Protein 6L5H (pdb70)

Sequence (162 aa):
ESTVNALTSELRDLRAQREEAAAAHAQEVRRRLQEQARDLGKQRDSCLREAEELRTQLRLLEEDARDGLRRELLEAQRKLRESESTVNALTSELRDLRAQREEAAAAHAQEVRRLQEQARDLGKQRDSCLREAEELRTQQLRLLEEDARDGLRRELLEAQRKLRES

InterPro domains:
  IPR055167 Rootletin-like, coiled-coil [PF15035] (156-332)

GO terms:
  GO:0005814 centriole (C, IDA)
  GO:0005813 centrosome (C, IDA)
  GO:0005515 protein binding (F, IPI)
  GO:0036064 ciliary basal body (C, IDA)
  GO:0007098 centrosome cycle (P, IDA)
  GO:0070062 extracellular exosome (C, HDA)
  GO:0045724 positive regulation of cilium assembly (P, IMP)
  GO:0010457 centriole-centriole cohesion (P, IMP)
  GO:1903566 positive regulation of protein localization to cilium (P, IMP)
  GO:0008104 intracellular protein localization (P, IMP)

Organism: Homo sapiens (NCBI:txid9606)

Structure (mmCIF, N/CA/C/O backbone):
data_6L5H
#
_entry.id   6L5H
#
_cell.length_a   139.088
_cell.length_b   32.162
_cell.length_c   36.997
_cell.angle_alpha   90.000
_cell.angle_beta   96.170
_cell.angle_gamma   90.000
#
_symmetry.space_group_name_H-M   'C 1 2 1'
#
loop_
_entity.id
_entity.type
_entity.pdbx_description
1 polymer Rootletin
2 water water
#
loop_
_atom_site.group_PDB
_atom_site.id
_atom_site.type_symbol
_atom_site.label_atom_id
_atom_site.label_alt_id
_atom_site.label_comp_id
_atom_site.label_asym_id
_atom_site.label_entity_id
_atom_site.label_seq_id
_atom_site.pdbx_PDB_ins_code
_atom_site.Cartn_x
_atom_site.Cartn_y
_atom_site.Cartn_z
_atom_site.occupancy
_atom_site.B_iso_or_equiv
_atom_site.auth_seq_id
_atom_site.auth_comp_id
_atom_site.auth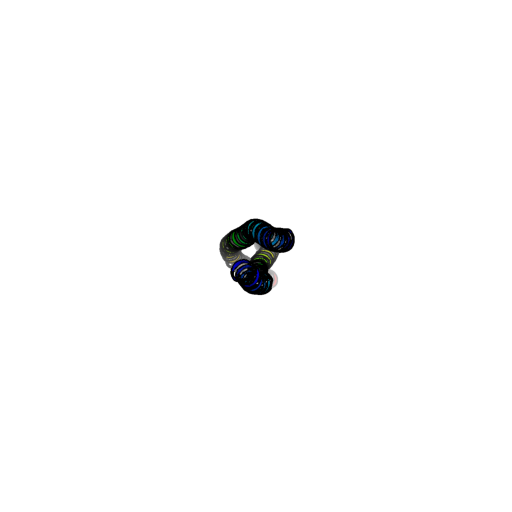_asym_id
_atom_site.auth_atom_id
_atom_site.pdbx_PDB_model_num
ATOM 9 N N . GLU A 1 4 ? -56.227 8.471 18.278 1.00 49.63 1107 GLU A N 1
ATOM 10 C CA . GLU A 1 4 ? -55.503 8.043 17.089 1.00 42.48 1107 GLU A CA 1
ATOM 11 C C . GLU A 1 4 ? -54.571 9.135 16.582 1.00 45.00 1107 GLU A C 1
ATOM 12 O O . GLU A 1 4 ? -53.538 8.830 15.975 1.00 33.48 1107 GLU A O 1
ATOM 18 N N . SER A 1 5 ? -54.907 10.403 16.839 1.00 41.27 1108 SER A N 1
ATOM 19 C CA . SER A 1 5 ? -54.050 11.504 16.410 1.00 38.27 1108 SER A CA 1
ATOM 20 C C . SER A 1 5 ? -52.708 11.475 17.130 1.00 35.53 1108 SER A C 1
ATOM 21 O O . SER A 1 5 ? -51.670 11.769 16.527 1.00 32.36 1108 SER A O 1
ATOM 24 N N . THR A 1 6 ? -52.702 11.123 18.418 1.00 36.31 1109 THR A N 1
ATOM 25 C CA . THR A 1 6 ? -51.433 11.096 19.138 1.00 35.42 1109 THR A CA 1
ATOM 26 C C . THR A 1 6 ? -50.603 9.870 18.770 1.00 30.76 1109 THR A C 1
ATOM 27 O O . THR A 1 6 ? -49.379 9.971 18.644 1.00 31.24 1109 THR A O 1
ATOM 31 N N . VAL A 1 7 ? -51.242 8.713 18.572 1.00 27.34 1110 VAL A N 1
ATOM 32 C CA . VAL A 1 7 ? -50.496 7.520 18.179 1.00 25.48 1110 VAL A CA 1
ATOM 33 C C . VAL A 1 7 ? -49.906 7.695 16.783 1.00 23.59 1110 VAL A C 1
ATOM 34 O O . VAL A 1 7 ? -48.725 7.384 16.543 1.00 22.45 1110 VAL A O 1
ATOM 38 N N . ASN A 1 8 ? -50.702 8.210 15.845 1.00 23.20 1111 ASN A N 1
ATOM 39 C CA . ASN A 1 8 ? -50.210 8.370 14.480 1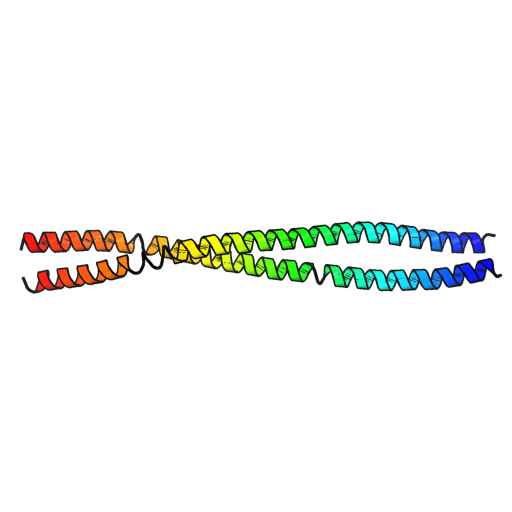.00 24.13 1111 ASN A CA 1
ATOM 40 C C . ASN A 1 8 ? -49.163 9.475 14.381 1.00 22.81 1111 ASN A C 1
ATOM 41 O O . ASN A 1 8 ? -48.227 9.365 13.577 1.00 23.93 1111 ASN A O 1
ATOM 46 N N . ALA A 1 9 ? -49.281 10.530 15.194 1.00 23.15 1112 ALA A N 1
ATOM 47 C CA . ALA A 1 9 ? -48.218 11.536 15.231 1.00 23.40 1112 ALA A CA 1
ATOM 48 C C . ALA A 1 9 ? -46.899 10.932 15.699 1.00 22.60 1112 ALA A C 1
ATOM 49 O O . ALA A 1 9 ? -45.832 11.244 15.150 1.00 24.10 1112 ALA A O 1
ATOM 51 N N . LEU A 1 10 ? -46.950 10.076 16.723 1.00 21.70 1113 LEU A N 1
ATOM 52 C CA . LEU A 1 10 ? -45.721 9.465 17.220 1.00 19.64 1113 LEU A CA 1
ATOM 53 C C . LEU A 1 10 ? -45.148 8.481 16.207 1.00 20.32 1113 LEU A C 1
ATOM 54 O O . LEU A 1 10 ? -43.927 8.405 16.035 1.00 20.88 1113 LEU A O 1
ATOM 59 N N . THR A 1 11 ? -46.009 7.715 15.531 1.00 19.86 1114 THR A N 1
ATOM 60 C CA . THR A 1 11 ? -45.523 6.814 14.489 1.00 19.62 1114 THR A CA 1
ATOM 61 C C . THR A 1 11 ? -44.838 7.586 13.360 1.00 20.30 1114 THR A C 1
ATOM 62 O O . THR A 1 11 ? -43.778 7.174 12.863 1.00 19.75 1114 THR A O 1
ATOM 66 N N . SER A 1 12 ? -45.410 8.728 12.962 1.00 21.41 1115 SER A N 1
ATOM 67 C CA . SER A 1 12 ? -44.789 9.546 11.920 1.00 21.85 1115 SER A CA 1
ATOM 68 C C . SER A 1 12 ? -43.437 10.096 12.378 1.00 23.43 1115 SER A C 1
ATOM 69 O O . SER A 1 12 ? -42.437 10.063 11.636 1.00 22.13 1115 SER A O 1
ATOM 72 N N . GLU A 1 13 ? -43.396 10.627 13.602 1.00 22.30 1116 GLU A N 1
ATOM 73 C CA . GLU A 1 13 ? -42.147 11.163 14.131 1.00 21.75 1116 GLU A CA 1
ATOM 74 C C . GLU A 1 13 ? -41.078 10.079 14.232 1.00 21.56 1116 GLU A C 1
ATOM 75 O O . GLU A 1 13 ? -39.884 10.333 13.998 1.00 19.89 1116 GLU A O 1
ATOM 81 N N . LEU A 1 14 ? -41.495 8.861 14.579 1.00 20.84 1117 LEU A N 1
ATOM 82 C CA . LEU A 1 14 ? -40.569 7.742 14.696 1.00 18.92 1117 LEU A CA 1
ATOM 83 C C . LEU A 1 14 ? -39.965 7.385 13.351 1.00 16.83 1117 LEU A C 1
ATOM 84 O O . LEU A 1 14 ? -38.757 7.142 13.254 1.00 17.12 1117 LEU A O 1
ATOM 89 N N . ARG A 1 15 ? -40.787 7.324 12.301 1.00 17.61 1118 ARG A N 1
ATOM 90 C CA . ARG A 1 15 ? -40.218 7.026 10.988 1.00 18.86 1118 ARG A CA 1
ATOM 91 C C . ARG A 1 15 ? -39.209 8.089 10.584 1.00 15.54 1118 ARG A C 1
ATOM 92 O O . ARG A 1 15 ? -38.136 7.768 10.041 1.00 18.01 1118 ARG A O 1
ATOM 100 N N . ASP A 1 16 ? -39.519 9.361 10.872 1.00 17.15 1119 ASP A N 1
ATOM 101 C CA . ASP A 1 16 ? -38.586 10.436 10.531 1.00 17.02 1119 ASP A CA 1
ATOM 102 C C . ASP A 1 16 ? -37.278 10.315 11.316 1.00 16.68 1119 ASP A C 1
ATOM 103 O O . ASP A 1 16 ? -36.174 10.461 10.750 1.00 16.40 1119 ASP A O 1
ATOM 108 N N . LEU A 1 17 ? -37.373 10.028 12.616 1.00 15.56 1120 LEU A N 1
ATOM 109 C CA . LEU A 1 17 ? -36.167 9.952 13.440 1.00 16.06 1120 LEU A CA 1
ATOM 110 C C . LEU A 1 17 ? -35.301 8.754 13.069 1.00 13.94 1120 LEU A C 1
ATOM 111 O O . LEU A 1 17 ? -34.063 8.848 13.099 1.00 15.33 1120 LEU A O 1
ATOM 116 N N . ARG A 1 18 ? -35.909 7.627 12.696 1.00 14.15 1121 ARG A N 1
ATOM 117 C CA . ARG A 1 18 ? -35.094 6.493 12.255 1.00 14.74 1121 ARG A CA 1
ATOM 118 C C . ARG A 1 18 ? -34.379 6.809 10.946 1.00 16.46 1121 ARG A C 1
ATOM 119 O O . ARG A 1 18 ? -33.200 6.442 10.759 1.00 16.46 1121 ARG A O 1
ATOM 127 N N . ALA A 1 19 ? -35.076 7.486 10.026 1.00 15.68 1122 ALA A N 1
ATOM 128 C CA . ALA A 1 19 ? -34.438 7.887 8.778 1.00 14.88 1122 ALA A CA 1
ATOM 129 C C . ALA A 1 19 ? -33.259 8.819 9.045 1.00 15.01 1122 ALA A C 1
ATOM 130 O O . ALA A 1 19 ? -32.188 8.685 8.433 1.00 15.61 1122 ALA A O 1
ATOM 132 N N . GLN A 1 20 ? -33.451 9.768 9.963 1.00 14.87 1123 GLN A N 1
ATOM 133 C CA . GLN A 1 20 ? -32.397 10.712 10.320 1.00 14.45 1123 GLN A CA 1
ATOM 134 C C . GLN A 1 20 ? -31.209 10.000 10.955 1.00 14.46 1123 GLN A C 1
ATOM 135 O O . GLN A 1 20 ? -30.056 10.373 10.713 1.00 14.37 1123 GLN A O 1
ATOM 141 N N . ARG A 1 21 ? -31.469 8.980 11.776 1.00 13.43 1124 ARG A N 1
ATOM 142 C CA . ARG A 1 21 ? -30.377 8.214 12.376 1.00 14.42 1124 ARG A CA 1
ATOM 143 C C . ARG A 1 21 ? -29.505 7.561 11.310 1.00 13.64 1124 ARG A C 1
ATOM 144 O O . ARG A 1 21 ? -28.262 7.589 11.396 1.00 14.15 1124 ARG A O 1
ATOM 152 N N . GLU A 1 22 ? -30.132 6.956 10.302 1.00 13.50 1125 GLU A N 1
ATOM 153 C CA . GLU A 1 22 ? -29.354 6.288 9.254 1.00 13.52 1125 GLU A CA 1
ATOM 154 C C . GLU A 1 22 ? -28.566 7.297 8.426 1.00 12.96 1125 GLU A C 1
ATOM 155 O O . GLU A 1 22 ? -27.378 7.090 8.101 1.00 14.31 1125 GLU A O 1
ATOM 161 N N . GLU A 1 23 ? -29.213 8.404 8.086 1.00 13.86 1126 GLU A N 1
ATOM 162 C CA . GLU A 1 23 ? -28.548 9.448 7.322 1.00 14.40 1126 GLU A CA 1
ATOM 163 C C . GLU A 1 23 ? -27.383 10.041 8.101 1.00 14.04 1126 GLU A C 1
ATOM 164 O O . GLU A 1 23 ? -26.304 10.262 7.536 1.00 14.81 1126 GLU A O 1
ATOM 170 N N . ALA A 1 24 ? -27.569 10.265 9.405 1.00 14.40 1127 ALA A N 1
ATOM 171 C CA . ALA A 1 24 ? -26.508 10.827 10.234 1.00 14.21 1127 ALA A CA 1
ATOM 172 C C . ALA A 1 24 ? -25.351 9.860 10.381 1.00 13.45 1127 ALA A C 1
ATOM 173 O O . ALA A 1 24 ? -24.196 10.287 10.404 1.00 14.71 1127 ALA A O 1
ATOM 175 N N . ALA A 1 25 ? -25.631 8.558 10.503 1.00 13.91 1128 ALA A N 1
ATOM 176 C CA . ALA A 1 25 ? -24.527 7.608 10.628 1.00 13.82 1128 ALA A CA 1
ATOM 177 C C . ALA A 1 25 ? -23.653 7.642 9.379 1.00 13.34 1128 ALA A C 1
ATOM 178 O O . ALA A 1 25 ? -22.410 7.656 9.469 1.00 14.89 1128 ALA A O 1
ATOM 180 N N . ALA A 1 26 ? -24.283 7.697 8.205 1.00 14.30 1129 ALA A N 1
ATOM 181 C CA . ALA A 1 26 ? -23.504 7.775 6.970 1.00 15.60 1129 ALA A CA 1
ATOM 182 C C . ALA A 1 26 ? -22.768 9.108 6.856 1.00 15.75 1129 ALA A C 1
ATOM 183 O O . ALA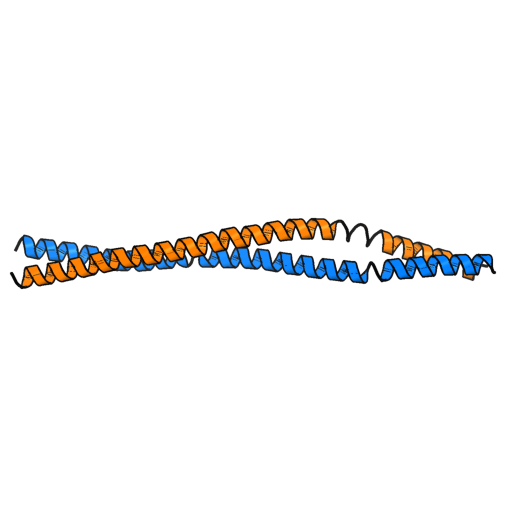 A 1 26 ? -21.612 9.151 6.405 1.00 14.55 1129 ALA A O 1
ATOM 185 N N . ALA A 1 27 ? -23.424 10.205 7.240 1.00 14.73 1130 ALA A N 1
ATOM 186 C CA . ALA A 1 27 ? -22.787 11.516 7.167 1.00 14.45 1130 ALA A CA 1
ATOM 187 C C . ALA A 1 27 ? -21.582 11.583 8.090 1.00 15.01 1130 ALA A C 1
ATOM 188 O O . ALA A 1 27 ? -20.520 12.088 7.708 1.00 15.58 1130 ALA A O 1
ATOM 190 N N . HIS A 1 28 ? -21.740 11.094 9.321 1.00 14.44 1131 HIS A N 1
ATOM 191 C CA . HIS A 1 28 ? -20.627 11.059 10.260 1.00 13.54 1131 HIS A CA 1
ATOM 192 C C . HIS A 1 28 ? -19.480 10.229 9.714 1.00 13.17 1131 HIS A C 1
ATOM 193 O O . HIS A 1 28 ? -18.315 10.641 9.798 1.00 13.97 1131 HIS A O 1
ATOM 200 N N . ALA A 1 29 ? -19.785 9.055 9.149 1.00 12.83 1132 ALA A N 1
ATOM 201 C CA . ALA A 1 29 ? -18.724 8.212 8.613 1.00 14.05 1132 ALA A CA 1
ATOM 202 C C . ALA A 1 29 ? -17.999 8.903 7.462 1.00 13.94 1132 ALA A C 1
ATOM 203 O O . ALA A 1 29 ? -16.769 8.823 7.357 1.00 15.58 1132 ALA A O 1
ATOM 205 N N . GLN A 1 30 ? -18.744 9.582 6.584 1.00 15.10 1133 GLN A N 1
ATOM 206 C CA . GLN A 1 30 ? -18.119 10.293 5.472 1.00 16.99 1133 GLN A CA 1
ATOM 207 C C . GLN A 1 30 ? -17.191 11.385 5.975 1.00 17.30 1133 GLN A C 1
ATOM 208 O O . GLN A 1 30 ? -16.083 11.572 5.446 1.00 18.01 1133 GLN A O 1
ATOM 214 N N . GLU A 1 31 ? -17.632 12.127 6.988 1.00 15.11 1134 GLU A N 1
ATOM 215 C CA . GLU A 1 31 ? -16.825 13.225 7.504 1.00 15.55 1134 GLU A CA 1
ATOM 216 C C . GLU A 1 31 ? -15.555 12.708 8.154 1.00 14.56 1134 GLU A C 1
ATOM 217 O O . GLU A 1 31 ? -14.466 13.260 7.924 1.00 15.44 1134 GLU A O 1
ATOM 223 N N . VAL A 1 32 ? -15.672 11.655 8.967 1.00 13.98 1135 VAL A N 1
ATOM 224 C CA . VAL A 1 32 ? -14.489 11.063 9.589 1.00 14.08 1135 VAL A CA 1
ATOM 225 C C . VAL A 1 32 ? -13.547 10.527 8.527 1.00 15.54 1135 VAL A C 1
ATOM 226 O O . VAL A 1 32 ? -12.329 10.661 8.642 1.00 15.72 1135 VAL A O 1
ATOM 230 N N . ARG A 1 33 ? -14.092 9.901 7.485 1.00 17.51 1136 ARG A N 1
ATOM 231 C CA . ARG A 1 33 ? -13.249 9.339 6.435 1.00 21.40 1136 ARG A CA 1
ATOM 232 C C . ARG A 1 33 ? -12.453 10.435 5.734 1.00 20.41 1136 ARG A C 1
ATOM 233 O O . ARG A 1 33 ? -11.255 10.264 5.452 1.00 22.18 1136 ARG A O 1
ATOM 241 N N . ARG A 1 34 ? -13.125 11.523 5.451 1.00 21.15 1137 ARG A N 1
ATOM 242 C CA A ARG A 1 34 ? -12.434 12.711 4.870 0.50 24.01 1137 ARG A CA 1
ATOM 243 C CA B ARG A 1 34 ? -12.431 12.709 4.871 0.50 24.01 1137 ARG A CA 1
ATOM 244 C C . ARG A 1 34 ? -11.283 13.326 5.737 1.00 21.92 1137 ARG A C 1
ATOM 245 O O . ARG A 1 34 ? -10.121 13.819 5.369 1.00 22.78 1137 ARG A O 1
ATOM 260 N N . LEU A 1 35 ? -11.577 13.393 7.040 1.00 17.14 1138 LEU A N 1
ATOM 261 C CA . LEU A 1 35 ? -10.570 13.902 7.966 1.00 15.80 1138 LEU A CA 1
ATOM 262 C C . LEU A 1 35 ? -9.411 12.923 8.120 1.00 14.48 1138 LEU A C 1
ATOM 263 O O . LEU A 1 35 ? -8.246 13.336 8.193 1.00 16.12 1138 LEU A O 1
ATOM 268 N N . GLN A 1 36 ? -9.707 11.621 8.177 1.00 15.80 1139 GLN A N 1
ATOM 269 C CA . GLN A 1 36 ? -8.646 10.617 8.242 1.00 17.96 1139 GLN A CA 1
ATOM 270 C C . GLN A 1 36 ? -7.763 10.681 7.005 1.00 23.29 1139 GLN A C 1
ATOM 271 O O . GLN A 1 36 ? -6.531 10.560 7.093 1.00 24.59 1139 GLN A O 1
ATOM 277 N N . GLU A 1 37 ? -8.327 10.932 5.839 1.00 24.22 1140 GLU A N 1
ATOM 278 C CA . GLU A 1 37 ? -7.529 11.039 4.601 1.00 27.80 1140 GLU A CA 1
ATOM 279 C C . GLU A 1 37 ? -6.674 12.276 4.676 1.00 27.50 1140 GLU A C 1
ATOM 280 O O . GLU A 1 37 ? -5.535 12.246 4.195 1.00 27.94 1140 GLU A O 1
ATOM 286 N N . GLN A 1 38 ? -7.209 13.354 5.173 1.00 26.78 1141 GLN A N 1
ATOM 287 C CA . GLN A 1 38 ? -6.388 14.555 5.313 1.00 26.26 1141 GLN A CA 1
ATOM 288 C C . GLN A 1 38 ? -5.189 14.302 6.219 1.00 22.74 1141 GLN A C 1
ATOM 289 O O . GLN A 1 38 ? -4.058 14.722 5.911 1.00 24.47 1141 GLN A O 1
ATOM 295 N N . ALA A 1 39 ? -5.412 13.613 7.339 1.00 18.31 1142 ALA A N 1
ATOM 296 C CA . ALA A 1 39 ? -4.310 13.309 8.247 1.00 18.59 1142 ALA A CA 1
ATOM 297 C C . ALA A 1 39 ? -3.288 12.401 7.578 1.00 19.06 1142 ALA A C 1
ATOM 298 O O . ALA A 1 39 ? -2.078 12.581 7.759 1.00 19.85 1142 ALA A O 1
ATOM 300 N N . ARG A 1 40 ? -3.747 11.430 6.785 1.00 24.67 1143 ARG A N 1
ATOM 301 C CA . ARG A 1 40 ? -2.803 10.581 6.053 1.00 29.56 1143 ARG A CA 1
ATOM 302 C C . ARG A 1 40 ? -1.989 11.389 5.047 1.00 29.06 1143 ARG A C 1
ATOM 303 O O . ARG A 1 40 ? -0.762 11.215 4.947 1.00 27.38 1143 ARG A O 1
ATOM 311 N N . ASP A 1 41 ? -2.649 12.278 4.295 1.00 29.18 1144 ASP A N 1
ATOM 312 C CA . ASP A 1 41 ? -1.960 13.134 3.320 1.00 28.72 1144 ASP A CA 1
ATOM 313 C C . ASP A 1 41 ? -0.863 13.937 4.007 1.00 25.87 1144 ASP A C 1
ATOM 314 O O . ASP A 1 41 ? 0.311 13.908 3.598 1.00 24.62 1144 ASP A O 1
ATOM 319 N N . LEU A 1 42 ? -1.225 14.639 5.072 1.00 24.95 1145 LEU A N 1
ATOM 320 C CA . LEU A 1 42 ? -0.265 15.473 5.779 1.00 21.65 1145 LEU A CA 1
ATOM 321 C C . LEU A 1 42 ? 0.842 14.641 6.404 1.00 20.29 1145 LEU A C 1
ATOM 322 O O . LEU A 1 42 ? 2.001 15.072 6.443 1.00 19.54 1145 LEU A O 1
ATOM 327 N N . GLY A 1 43 ? 0.522 13.438 6.882 1.00 20.88 1146 GLY A N 1
ATOM 328 C CA . GLY A 1 43 ? 1.556 12.596 7.463 1.00 21.48 1146 GLY A CA 1
ATOM 329 C C . GLY A 1 43 ? 2.558 12.123 6.430 1.00 22.36 1146 GLY A C 1
ATOM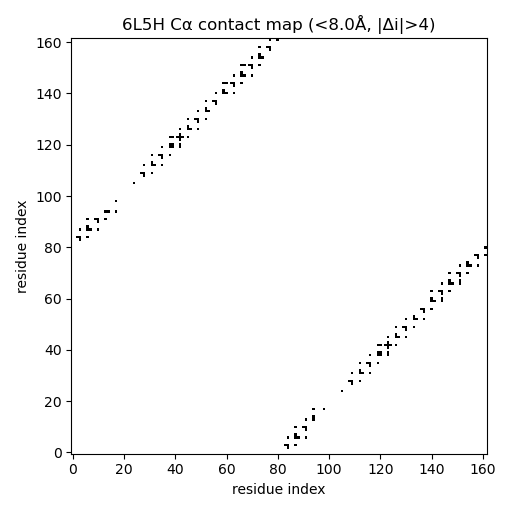 330 O O . GLY A 1 43 ? 3.754 12.047 6.712 1.00 21.11 1146 GLY A O 1
ATOM 331 N N . LYS A 1 44 ? 2.084 11.790 5.227 1.00 24.68 1147 LYS A N 1
ATOM 332 C CA . LYS A 1 44 ? 2.996 11.407 4.155 1.00 27.45 1147 LYS A CA 1
ATOM 333 C C . LYS A 1 44 ? 3.867 12.584 3.748 1.00 25.66 1147 LYS A C 1
ATOM 334 O O . LYS A 1 44 ? 5.058 12.407 3.445 1.00 24.86 1147 LYS A O 1
ATOM 340 N N . GLN A 1 45 ? 3.298 13.791 3.727 1.00 25.89 1148 GLN A N 1
ATOM 341 C CA . GLN A 1 45 ? 4.103 14.978 3.436 1.00 24.38 1148 GLN A CA 1
ATOM 342 C C . GLN A 1 45 ? 5.193 15.151 4.486 1.00 21.94 1148 GLN A C 1
ATOM 343 O O . GLN A 1 45 ? 6.374 15.381 4.167 1.00 23.24 1148 GLN A O 1
ATOM 349 N N . ARG A 1 46 ? 4.824 14.999 5.743 1.00 19.03 1149 ARG A N 1
ATOM 350 C CA . ARG A 1 46 ? 5.794 15.110 6.851 1.00 18.76 1149 ARG A CA 1
ATOM 351 C C . ARG A 1 46 ? 6.866 14.027 6.672 1.00 18.97 1149 ARG A C 1
ATOM 352 O O . ARG A 1 46 ? 8.036 14.374 6.759 1.00 17.72 1149 ARG A O 1
ATOM 360 N N . ASP A 1 47 ? 6.472 12.785 6.411 1.00 19.51 1150 ASP A N 1
ATOM 361 C CA . ASP A 1 47 ? 7.433 11.691 6.283 1.00 22.10 1150 ASP A CA 1
ATOM 362 C C . ASP A 1 47 ? 8.397 11.944 5.143 1.00 22.33 1150 ASP A C 1
ATOM 363 O O . ASP A 1 47 ? 9.597 11.666 5.265 1.00 21.24 1150 ASP A O 1
ATOM 368 N N . SER A 1 48 ? 7.893 12.441 4.015 1.00 23.48 1151 SER A N 1
ATOM 369 C CA . SER A 1 48 ? 8.768 12.662 2.873 1.00 24.74 1151 SER A CA 1
ATOM 370 C C . SER A 1 48 ? 9.814 13.717 3.192 1.00 22.62 1151 SER A C 1
ATOM 371 O O . SER A 1 48 ? 10.985 13.579 2.808 1.00 22.23 1151 SER A O 1
ATOM 374 N N . CYS A 1 49 ? 9.426 14.758 3.932 1.00 21.76 1152 CYS A N 1
ATOM 375 C CA . CYS A 1 49 ? 10.426 15.736 4.340 1.00 18.59 1152 CYS A CA 1
ATOM 376 C C . CYS A 1 49 ? 11.443 15.126 5.306 1.00 16.81 1152 CYS A C 1
ATOM 377 O O . CYS A 1 49 ? 12.647 15.426 5.226 1.00 16.17 1152 CYS A O 1
ATOM 380 N N . LEU A 1 50 ? 10.979 14.296 6.246 1.00 16.33 1153 LEU A N 1
ATOM 381 C CA . LEU A 1 50 ? 11.900 13.644 7.176 1.00 15.39 1153 LEU A CA 1
ATOM 382 C C . LEU A 1 50 ? 12.925 12.804 6.425 1.00 14.37 1153 LEU A C 1
ATOM 383 O O . LEU A 1 50 ? 14.118 12.815 6.767 1.00 15.23 1153 LEU A O 1
ATOM 388 N N . ARG A 1 51 ? 12.481 12.092 5.385 1.00 17.27 1154 ARG A N 1
ATOM 389 C CA . ARG A 1 51 ? 13.390 11.292 4.566 1.00 17.38 1154 ARG A CA 1
ATOM 390 C C . ARG A 1 51 ? 14.413 12.176 3.858 1.00 15.66 1154 ARG A C 1
ATOM 391 O O . ARG A 1 51 ? 15.618 11.849 3.806 1.00 14.36 1154 ARG A O 1
ATOM 399 N N . GLU A 1 52 ? 13.944 13.288 3.266 1.00 16.48 1155 GLU A N 1
ATOM 400 C CA . GLU A 1 52 ? 14.873 14.202 2.597 1.00 16.14 1155 GLU A CA 1
ATOM 401 C C . GLU A 1 52 ? 15.905 14.742 3.579 1.00 12.10 1155 GLU A C 1
ATOM 402 O O . GLU A 1 52 ? 17.099 14.771 3.267 1.00 13.60 1155 GLU A O 1
ATOM 408 N N . ALA A 1 53 ? 15.473 15.107 4.791 1.00 13.73 1156 ALA A N 1
ATOM 409 C CA . ALA A 1 53 ? 16.395 15.646 5.794 1.00 13.20 1156 ALA A CA 1
ATOM 410 C C . ALA A 1 53 ? 17.429 14.601 6.204 1.00 12.96 1156 ALA A C 1
ATOM 411 O O . ALA A 1 53 ? 18.617 14.920 6.350 1.00 12.70 1156 ALA A O 1
ATOM 413 N N . GLU A 1 54 ? 17.000 13.346 6.367 1.00 12.91 1157 GLU A N 1
ATOM 414 C CA . GLU A 1 54 ? 17.936 12.269 6.687 1.00 12.87 1157 GLU A CA 1
ATOM 415 C C . GLU A 1 54 ? 18.966 12.104 5.579 1.00 11.56 1157 GLU A C 1
ATOM 416 O O . GLU A 1 54 ? 20.174 11.970 5.841 1.00 11.87 1157 GLU A O 1
ATOM 422 N N . GLU A 1 55 ? 18.495 12.092 4.324 1.00 11.86 1158 GLU A N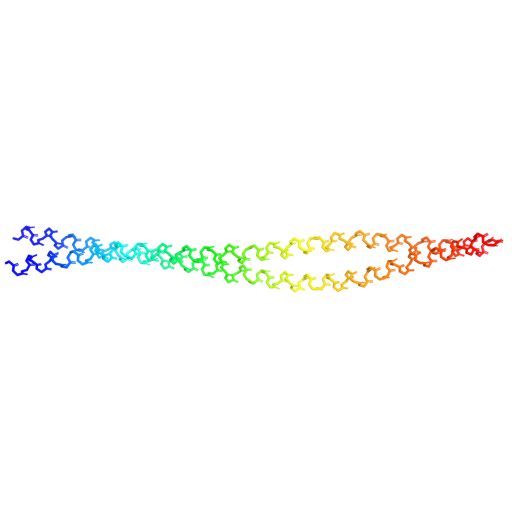 1
ATOM 423 C CA . GLU A 1 55 ? 19.400 11.924 3.189 1.00 11.92 1158 GLU A CA 1
ATOM 424 C C . GLU A 1 55 ? 20.395 13.080 3.096 1.00 11.27 1158 GLU A C 1
ATOM 425 O O . GLU A 1 55 ? 21.575 12.879 2.761 1.00 12.15 1158 GLU A O 1
ATOM 431 N N . LEU A 1 56 ? 19.936 14.298 3.389 1.00 11.14 1159 LEU A N 1
ATOM 432 C CA . LEU A 1 56 ? 20.827 15.456 3.395 1.00 10.48 1159 LEU A CA 1
ATOM 433 C C . LEU A 1 56 ? 21.862 15.351 4.508 1.00 10.23 1159 LEU A C 1
ATOM 434 O O . LEU A 1 56 ? 23.042 15.655 4.293 1.00 11.31 1159 LEU A O 1
ATOM 439 N N . ARG A 1 57 ? 21.447 14.927 5.704 1.00 11.35 1160 ARG A N 1
ATOM 440 C CA . ARG A 1 57 ? 22.402 14.804 6.804 1.00 11.03 1160 ARG A CA 1
ATOM 441 C C . AR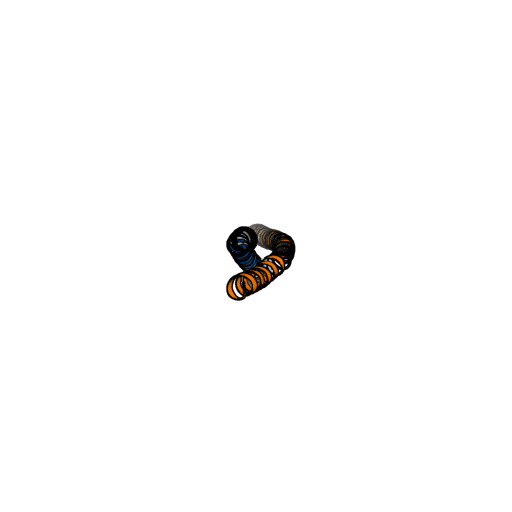G A 1 57 ? 23.456 13.750 6.492 1.00 10.36 1160 ARG A C 1
ATOM 442 O O . ARG A 1 57 ? 24.640 13.917 6.819 1.00 11.29 1160 ARG A O 1
ATOM 450 N N . THR A 1 58 ? 23.038 12.666 5.844 1.00 10.52 1161 THR A N 1
ATOM 451 C CA . THR A 1 58 ? 23.971 11.615 5.437 1.00 10.03 1161 THR A CA 1
ATOM 452 C C . THR A 1 58 ? 25.002 12.159 4.468 1.00 10.43 1161 THR A C 1
ATOM 453 O O . THR A 1 58 ? 26.208 11.921 4.624 1.00 11.35 1161 THR A O 1
ATOM 457 N N . GLN A 1 59 ? 24.535 12.879 3.445 1.00 10.76 1162 GLN A N 1
ATOM 458 C CA . GLN A 1 59 ? 25.457 13.444 2.468 1.00 11.41 1162 GLN A CA 1
ATOM 459 C C . GLN A 1 59 ? 26.391 14.469 3.101 1.00 11.17 1162 GLN A C 1
ATOM 460 O O . GLN A 1 59 ? 27.573 14.562 2.732 1.00 11.38 1162 GLN A O 1
ATOM 466 N N . LEU A 1 60 ? 25.883 15.272 4.029 1.00 10.90 1163 LEU A N 1
ATOM 467 C CA . LEU A 1 60 ? 26.743 16.246 4.689 1.00 10.43 1163 LEU A CA 1
ATOM 468 C C . LEU A 1 60 ? 27.873 15.556 5.442 1.00 10.43 1163 LEU A C 1
ATOM 469 O O . LEU A 1 60 ? 29.022 16.003 5.377 1.00 11.59 1163 LEU A O 1
ATOM 474 N N . ARG A 1 61 ? 27.580 14.454 6.142 1.00 10.85 1164 ARG A N 1
ATOM 475 C CA . ARG A 1 61 ? 28.647 13.733 6.841 1.00 10.27 1164 ARG A CA 1
ATOM 476 C C . ARG A 1 61 ? 29.665 13.153 5.858 1.00 10.46 1164 ARG A C 1
ATOM 477 O O . ARG A 1 61 ? 30.889 13.274 6.060 1.00 11.96 1164 ARG A O 1
ATOM 485 N N . LEU A 1 62 ? 29.175 12.503 4.796 1.00 10.58 1165 LEU A N 1
ATOM 486 C CA . LEU A 1 62 ? 30.096 11.914 3.817 1.00 10.56 1165 LEU A CA 1
ATOM 487 C C . LEU A 1 62 ? 30.982 12.979 3.186 1.00 10.58 1165 LEU A C 1
ATOM 488 O O . LEU A 1 62 ? 32.203 12.783 3.015 1.00 11.69 1165 LEU A O 1
ATOM 493 N N . LEU A 1 63 ? 30.395 14.110 2.819 1.00 11.16 1166 LEU A N 1
ATOM 494 C CA . LEU A 1 63 ? 31.161 15.125 2.111 1.00 12.28 1166 LEU A CA 1
ATOM 495 C C . LEU A 1 63 ? 32.071 15.916 3.035 1.00 11.02 1166 LEU A C 1
ATOM 496 O O . LEU A 1 63 ? 33.121 16.384 2.582 1.00 11.97 1166 LEU A O 1
ATOM 501 N N . GLU A 1 64 ? 31.740 16.061 4.319 1.00 11.54 1167 GLU A N 1
ATOM 502 C CA A GLU A 1 64 ? 32.706 16.681 5.220 0.79 12.37 1167 GLU A CA 1
ATOM 503 C CA B GLU A 1 64 ? 32.806 16.681 5.220 0.21 12.37 1167 GLU A CA 1
ATOM 504 C C . GLU A 1 64 ? 33.951 15.807 5.367 1.00 12.73 1167 GLU A C 1
ATOM 505 O O . GLU A 1 64 ? 35.085 16.320 5.351 1.00 13.00 1167 GLU A O 1
ATOM 516 N N . ASP A 1 65 ? 33.759 14.485 5.503 1.00 12.30 1168 ASP A N 1
ATOM 517 C CA . ASP A 1 65 ? 34.900 13.566 5.517 1.00 13.53 1168 ASP A CA 1
ATOM 518 C C . ASP A 1 65 ? 35.766 13.753 4.271 1.00 12.44 1168 ASP A C 1
ATOM 519 O O . ASP A 1 65 ? 37.013 13.816 4.336 1.00 12.93 1168 ASP A O 1
ATOM 524 N N . ALA A 1 66 ? 35.113 13.799 3.109 1.00 11.24 1169 ALA A N 1
ATOM 525 C CA . ALA A 1 66 ? 35.858 13.877 1.856 1.00 11.77 1169 ALA A CA 1
ATOM 526 C C . ALA A 1 66 ? 36.602 15.207 1.733 1.00 10.99 1169 ALA A C 1
ATOM 527 O O . ALA A 1 66 ? 37.770 15.243 1.314 1.00 11.60 1169 ALA A O 1
ATOM 529 N N . ARG A 1 67 ? 35.922 16.307 2.063 1.00 11.34 1170 ARG A N 1
ATOM 530 C CA . ARG A 1 67 ? 36.518 17.637 2.035 1.00 11.75 1170 ARG A CA 1
ATOM 531 C C . ARG A 1 67 ? 37.761 17.692 2.908 1.00 11.50 1170 ARG A C 1
ATOM 532 O O . ARG A 1 67 ? 38.824 18.178 2.478 1.00 11.74 1170 ARG A O 1
ATOM 540 N N . ASP A 1 68 ? 37.646 17.185 4.141 1.00 12.11 1171 ASP A N 1
ATOM 541 C CA . ASP A 1 68 ? 38.747 17.296 5.084 1.00 13.64 1171 ASP A CA 1
ATOM 542 C C . ASP A 1 68 ? 39.936 16.475 4.616 1.00 12.39 1171 ASP A C 1
ATOM 543 O O . ASP A 1 68 ? 41.087 16.928 4.720 1.00 12.32 1171 ASP A O 1
ATOM 548 N N . GLY A 1 69 ? 39.672 15.277 4.078 1.00 11.43 1172 GLY A N 1
ATOM 549 C CA . GLY A 1 69 ? 40.759 14.457 3.567 1.00 11.81 1172 GLY A CA 1
ATOM 550 C C . GLY A 1 69 ? 41.434 15.084 2.362 1.00 11.06 1172 GLY A C 1
ATOM 551 O O . GLY A 1 69 ? 42.666 15.071 2.253 1.00 12.14 1172 GLY A O 1
ATOM 552 N N . LEU A 1 70 ? 40.646 15.631 1.435 1.00 11.01 1173 LEU A N 1
ATOM 553 C CA . LEU A 1 70 ? 41.245 16.286 0.272 1.00 10.34 1173 LEU A CA 1
ATOM 554 C C . LEU A 1 70 ? 42.104 17.475 0.686 1.00 11.14 1173 LEU A C 1
ATOM 555 O O . LEU A 1 70 ? 43.177 17.711 0.106 1.00 11.35 1173 LEU A O 1
ATOM 560 N N . ARG A 1 71 ? 41.655 18.236 1.685 1.00 10.95 1174 ARG A N 1
ATOM 561 C CA . ARG A 1 71 ? 42.447 19.378 2.135 1.00 11.14 1174 ARG A CA 1
ATOM 562 C C . ARG A 1 71 ? 43.776 18.913 2.725 1.00 11.11 1174 ARG A C 1
ATOM 563 O O . ARG A 1 71 ? 44.833 19.490 2.429 1.00 12.24 1174 ARG A O 1
ATOM 571 N N . ARG A 1 72 ? 43.747 17.852 3.540 1.00 12.02 1175 ARG A N 1
ATOM 572 C CA . ARG A 1 72 ? 45.002 17.299 4.058 1.00 13.65 1175 ARG A CA 1
ATOM 573 C C . ARG A 1 72 ? 45.927 16.832 2.935 1.00 11.91 1175 ARG A C 1
ATOM 574 O O . ARG A 1 72 ? 47.147 17.082 2.965 1.00 12.94 1175 ARG A O 1
ATOM 582 N N . GLU A 1 73 ? 45.367 16.147 1.934 1.00 11.97 1176 GLU A N 1
ATOM 583 C CA . GLU A 1 73 ? 46.215 15.613 0.870 1.00 11.37 1176 GLU A CA 1
ATOM 584 C C . GLU A 1 73 ? 46.741 16.715 -0.044 1.00 11.49 1176 GLU A C 1
ATOM 585 O O . GLU A 1 73 ? 47.849 16.596 -0.576 1.00 12.63 1176 GLU A O 1
ATOM 591 N N . LEU A 1 74 ? 45.972 17.793 -0.230 1.00 10.79 1177 LEU A N 1
ATOM 592 C CA . LEU A 1 74 ? 46.477 18.949 -0.969 1.00 11.74 1177 LEU A CA 1
ATOM 593 C C . LEU A 1 74 ? 47.662 19.574 -0.246 1.00 10.98 1177 LEU A C 1
ATOM 594 O O . LEU A 1 74 ? 48.698 19.864 -0.863 1.00 11.53 1177 LEU A O 1
ATOM 599 N N . LEU A 1 75 ? 47.544 19.747 1.075 1.00 11.05 1178 LEU A N 1
ATOM 600 C CA . LEU A 1 75 ? 48.656 20.280 1.856 1.00 12.13 1178 LEU A CA 1
ATOM 601 C C . LEU A 1 75 ? 49.888 19.386 1.739 1.00 11.68 1178 LEU A C 1
ATOM 602 O O . LEU A 1 75 ? 51.020 19.876 1.594 1.00 13.09 1178 LEU A O 1
ATOM 607 N N . GLU A 1 76 ? 49.681 18.070 1.777 1.00 12.34 1179 GLU A N 1
ATOM 608 C CA . GLU A 1 76 ? 50.801 17.133 1.714 1.00 14.26 1179 GLU A CA 1
ATOM 609 C C . GLU A 1 76 ? 51.464 17.124 0.334 1.00 14.47 1179 GLU A C 1
ATOM 610 O O . GLU A 1 76 ? 52.698 17.027 0.229 1.00 14.65 1179 GLU A O 1
ATOM 616 N N . ALA A 1 77 ? 50.670 17.212 -0.735 1.00 12.84 1180 ALA A N 1
ATOM 617 C CA . ALA A 1 77 ? 51.236 17.282 -2.081 1.00 12.88 1180 ALA A CA 1
ATOM 618 C C . ALA A 1 77 ? 52.052 18.561 -2.266 1.00 12.44 1180 ALA A C 1
ATOM 619 O O . ALA A 1 77 ? 53.129 18.542 -2.895 1.00 13.72 1180 ALA A O 1
ATOM 621 N N . GLN A 1 78 ? 51.578 19.676 -1.697 1.00 11.79 1181 GLN A N 1
ATOM 622 C CA . GLN A 1 78 ? 52.364 20.912 -1.720 1.00 11.72 1181 GLN A CA 1
ATOM 623 C C . GLN A 1 78 ? 53.676 20.752 -0.959 1.00 11.80 1181 GLN A C 1
ATOM 624 O O . GLN A 1 78 ? 54.719 21.293 -1.368 1.00 12.70 1181 GLN A O 1
ATOM 630 N N . ARG A 1 79 ? 53.625 20.047 0.174 1.00 12.84 1182 ARG A N 1
ATOM 631 C CA . ARG A 1 79 ? 54.829 19.821 0.966 1.00 14.09 1182 ARG A CA 1
ATOM 632 C C . ARG A 1 79 ? 55.836 18.988 0.186 1.00 13.85 1182 ARG A C 1
ATOM 633 O O . ARG A 1 79 ? 57.037 19.297 0.168 1.00 15.80 1182 ARG A O 1
ATOM 641 N N . LYS A 1 80 ? 55.358 17.933 -0.482 1.00 14.81 1183 LYS A N 1
ATOM 642 C CA . LYS A 1 80 ? 56.251 17.093 -1.278 1.00 16.28 1183 LYS A CA 1
ATOM 643 C C . LYS A 1 80 ? 56.906 17.895 -2.396 1.00 16.21 1183 LYS A C 1
ATOM 644 O O . LYS A 1 80 ? 58.079 17.674 -2.731 1.00 17.99 1183 LYS A O 1
ATOM 650 N N . LEU A 1 81 ? 56.162 18.824 -2.998 1.00 15.31 1184 LEU A N 1
ATOM 651 C CA . LEU A 1 81 ? 56.738 19.628 -4.069 1.00 15.72 1184 LEU A CA 1
ATOM 652 C C . LEU A 1 81 ? 57.834 20.551 -3.543 1.00 15.77 1184 LEU A C 1
ATOM 653 O O . LEU A 1 81 ? 58.850 20.780 -4.228 1.00 18.97 1184 LEU A O 1
ATOM 658 N N . ARG A 1 82 ? 57.669 21.049 -2.318 1.00 15.20 1185 ARG A N 1
ATOM 659 C CA . ARG A 1 82 ? 58.719 21.874 -1.731 1.00 16.90 1185 ARG A CA 1
ATOM 660 C C . ARG A 1 82 ? 59.975 21.072 -1.421 1.00 19.73 1185 ARG A C 1
ATOM 661 O O . ARG A 1 82 ? 61.083 21.622 -1.478 1.00 24.80 1185 ARG A O 1
ATOM 669 N N . GLU A 1 83 ? 59.836 19.789 -1.090 1.00 22.40 1186 GLU A N 1
ATOM 670 C CA . GLU A 1 83 ? 60.983 18.939 -0.781 1.00 30.52 1186 GLU A CA 1
ATOM 671 C C . GLU A 1 83 ? 61.585 18.290 -2.020 1.00 35.18 1186 GLU A C 1
ATOM 672 O O . GLU A 1 83 ? 62.665 17.691 -1.931 1.00 40.58 1186 GLU A O 1
ATOM 678 N N . SER A 1 84 ? 60.922 18.400 -3.166 1.00 37.29 1187 SER A N 1
ATOM 679 C CA . SER A 1 84 ? 61.390 17.809 -4.410 1.00 39.42 1187 SER A CA 1
ATOM 680 C C . SER A 1 84 ? 62.576 18.586 -4.977 1.00 44.39 1187 SER A C 1
ATOM 681 O O . SER A 1 84 ? 63.674 18.046 -5.119 1.00 68.27 1187 SER A O 1
ATOM 692 N N . GLU B 1 4 ? -53.032 3.830 26.480 1.00 31.60 1107 GLU B N 1
ATOM 693 C CA . GLU B 1 4 ? -51.893 4.410 27.185 1.00 33.21 1107 GLU B CA 1
ATOM 694 C C . GLU B 1 4 ? -50.619 3.612 26.941 1.00 31.02 1107 GLU B C 1
ATOM 695 O O . GLU B 1 4 ? -49.544 4.193 26.731 1.00 31.16 1107 GLU B O 1
ATOM 701 N N . SER B 1 5 ? -50.717 2.280 26.955 1.00 29.24 1108 SER B N 1
ATOM 702 C CA . SER B 1 5 ? -49.515 1.461 26.836 1.00 26.91 1108 SER B CA 1
ATOM 703 C C . SER B 1 5 ? -48.879 1.608 25.457 1.00 24.44 1108 SER B C 1
ATOM 704 O O . SER B 1 5 ? -47.648 1.644 25.339 1.00 23.33 1108 SER B O 1
ATOM 707 N N . THR B 1 6 ? -49.695 1.734 24.407 1.00 25.57 1109 THR B N 1
ATOM 708 C CA . THR B 1 6 ? -49.147 1.923 23.064 1.00 27.31 1109 THR B CA 1
ATOM 709 C C . THR B 1 6 ? -48.467 3.284 22.929 1.00 25.42 1109 THR B C 1
ATOM 710 O O . THR B 1 6 ? -47.364 3.391 22.372 1.00 24.13 1109 THR B O 1
ATOM 714 N N . VAL B 1 7 ? -49.126 4.342 23.421 1.00 23.59 1110 VAL B N 1
ATOM 715 C CA . VAL B 1 7 ? -48.515 5.670 23.420 1.00 24.19 1110 VAL B CA 1
ATOM 716 C C . VAL B 1 7 ? -47.201 5.660 24.196 1.00 22.04 1110 VAL B C 1
ATOM 717 O O . VAL B 1 7 ? -46.199 6.237 23.754 1.00 21.61 1110 VAL B O 1
ATOM 721 N N . ASN B 1 8 ? -47.191 5.022 25.369 1.00 22.31 1111 ASN B N 1
ATOM 722 C CA . ASN B 1 8 ? -45.973 4.959 26.171 1.00 22.31 1111 ASN B CA 1
ATOM 723 C C . ASN B 1 8 ? -44.865 4.231 25.432 1.00 21.22 1111 ASN B C 1
ATOM 724 O O . ASN B 1 8 ? -43.705 4.645 25.490 1.00 21.72 1111 ASN B O 1
ATOM 729 N N . ALA B 1 9 ? -45.208 3.145 24.732 1.00 21.75 1112 ALA B N 1
ATOM 730 C CA . ALA B 1 9 ? -44.195 2.386 24.005 1.00 19.87 1112 ALA B CA 1
ATOM 731 C C . ALA B 1 9 ? -43.575 3.220 22.889 1.00 19.18 1112 ALA B C 1
ATOM 732 O O . ALA B 1 9 ? -42.346 3.216 22.701 1.00 18.94 1112 ALA B O 1
ATOM 734 N N . LEU B 1 10 ? -44.411 3.947 22.140 1.00 18.14 1113 LEU B N 1
ATOM 735 C CA . LEU B 1 10 ? -43.888 4.787 21.064 1.00 16.30 1113 LEU B CA 1
ATOM 736 C C . LEU B 1 10 ? -43.050 5.932 21.616 1.00 16.79 1113 LEU B C 1
ATOM 737 O O . LEU B 1 10 ? -41.997 6.257 21.060 1.00 15.75 1113 LEU B O 1
ATOM 742 N N . THR B 1 11 ? -43.498 6.558 22.708 1.00 17.60 1114 THR B N 1
ATOM 743 C CA . THR B 1 11 ? -42.708 7.626 23.321 1.00 15.93 1114 THR B CA 1
ATOM 744 C C . THR B 1 11 ? -41.368 7.104 23.816 1.00 15.83 1114 THR B C 1
ATOM 745 O O . THR B 1 11 ? -40.345 7.783 23.686 1.00 16.10 1114 THR B O 1
ATOM 749 N N . SER B 1 12 ? -41.364 5.903 24.393 1.00 16.31 1115 SER B N 1
ATOM 750 C CA . SER B 1 12 ? -40.127 5.267 24.842 1.00 17.71 1115 SER B CA 1
ATOM 751 C C . SER B 1 12 ? -39.156 5.097 23.687 1.00 16.54 1115 SER B C 1
ATOM 752 O O . SER B 1 12 ? -37.968 5.420 23.806 1.00 16.10 1115 SER B O 1
ATOM 755 N N . GLU B 1 13 ? -39.657 4.606 22.549 1.00 16.56 1116 GLU B N 1
ATOM 756 C CA . GLU B 1 13 ? -38.809 4.444 21.371 1.00 17.62 1116 GLU B CA 1
ATOM 757 C C . GLU B 1 13 ? -38.276 5.792 20.875 1.00 15.73 1116 GLU B C 1
ATOM 758 O O . GLU B 1 13 ? -37.094 5.917 20.512 1.00 15.94 1116 GLU B O 1
ATOM 764 N N . LEU B 1 14 ? -39.128 6.821 20.860 1.00 14.65 1117 LEU B N 1
ATOM 765 C CA . LEU B 1 14 ? -38.674 8.140 20.427 1.00 13.96 1117 LEU B CA 1
ATOM 766 C C . LEU B 1 14 ? -37.576 8.676 21.335 1.00 13.82 1117 LEU B C 1
ATOM 767 O O . LEU B 1 14 ? -36.579 9.232 20.862 1.00 14.25 1117 LEU B O 1
ATOM 772 N N . ARG B 1 15 ? -37.746 8.523 22.645 1.00 12.99 1118 ARG B N 1
ATOM 773 C CA . ARG B 1 15 ? -36.742 9.022 23.573 1.00 13.27 1118 ARG B CA 1
ATOM 774 C C . ARG B 1 15 ? -35.460 8.214 23.497 1.00 13.73 1118 ARG B C 1
ATOM 775 O O . ARG B 1 15 ? -34.374 8.780 23.662 1.00 13.80 1118 ARG B O 1
ATOM 783 N N . ASP B 1 16 ? -35.559 6.902 23.260 1.00 12.93 1119 ASP B N 1
ATOM 784 C CA . ASP B 1 16 ? -34.363 6.106 22.991 1.00 13.45 1119 ASP B CA 1
ATOM 785 C C . ASP B 1 16 ? -33.582 6.709 21.833 1.00 12.91 1119 ASP B C 1
ATOM 786 O O . ASP B 1 16 ? -32.359 6.893 21.911 1.00 14.48 1119 ASP B O 1
ATOM 791 N N . LEU B 1 17 ? -34.281 7.000 20.729 1.00 13.85 1120 LEU B N 1
ATOM 792 C CA . LEU B 1 17 ? -33.593 7.547 19.561 1.00 13.75 1120 LEU B CA 1
ATOM 793 C C . LEU B 1 17 ? -32.999 8.917 19.861 1.00 13.26 1120 LEU B C 1
ATOM 794 O O . LEU B 1 17 ? -31.898 9.234 19.403 1.00 14.45 1120 LEU B O 1
ATOM 799 N N . ARG B 1 18 ? -33.704 9.745 20.643 1.00 13.77 1121 ARG B N 1
ATOM 800 C CA . ARG B 1 18 ? -33.155 11.067 20.941 1.00 13.86 1121 ARG B CA 1
ATOM 801 C C . ARG B 1 18 ? -31.897 10.972 21.811 1.00 14.08 1121 ARG B C 1
ATOM 802 O O . ARG B 1 18 ? -30.930 11.713 21.592 1.00 14.10 1121 ARG B O 1
ATOM 810 N N . ALA B 1 19 ? -31.876 10.054 22.786 1.00 14.12 1122 ALA B N 1
ATOM 811 C CA . ALA B 1 19 ? -30.676 9.886 23.608 1.00 14.77 1122 ALA B CA 1
ATOM 812 C C . ALA B 1 19 ? -29.516 9.351 22.775 1.00 14.60 1122 ALA B C 1
ATOM 813 O O . ALA B 1 19 ? -28.368 9.811 22.910 1.00 15.28 1122 ALA B O 1
ATOM 815 N N . GLN B 1 20 ? -29.807 8.361 21.926 1.00 14.17 1123 GLN B N 1
ATOM 816 C CA . GLN B 1 20 ? -28.791 7.819 21.039 1.00 15.30 1123 GLN B CA 1
ATOM 817 C C . GLN B 1 20 ? -28.207 8.910 20.145 1.00 15.06 1123 GLN B C 1
ATOM 818 O O . GLN B 1 20 ? -26.989 8.972 19.945 1.00 16.27 1123 GLN B O 1
ATOM 824 N N . ARG B 1 21 ? -29.061 9.782 19.607 1.00 13.96 1124 ARG B N 1
ATOM 825 C CA . ARG B 1 21 ? -28.602 10.854 18.729 1.00 14.37 1124 ARG B CA 1
ATOM 826 C C . ARG B 1 21 ? -27.712 11.840 19.478 1.00 15.23 1124 ARG B C 1
ATOM 827 O O . ARG B 1 21 ? -26.649 12.249 18.975 1.00 16.81 1124 ARG B O 1
ATOM 835 N N . GLU B 1 22 ? -28.115 12.223 20.6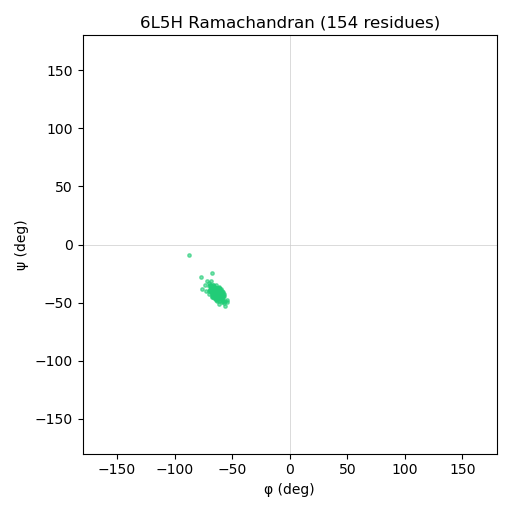94 1.00 14.72 1125 GLU B N 1
ATOM 836 C CA . GLU B 1 22 ? -27.296 13.152 21.469 1.00 14.47 1125 GLU B CA 1
ATOM 837 C C . GLU B 1 22 ? -25.926 12.557 21.776 1.00 14.52 1125 GLU B C 1
ATOM 838 O O . GLU B 1 22 ? -24.891 13.242 21.661 1.00 15.71 1125 GLU B O 1
ATOM 844 N N . GLU B 1 23 ? -25.891 11.285 22.174 1.00 15.98 1126 GLU B N 1
ATOM 845 C CA . GLU B 1 23 ? -24.605 10.705 22.534 1.00 15.61 1126 GLU B CA 1
ATOM 846 C C . GLU B 1 23 ? -23.745 10.431 21.301 1.00 15.80 1126 GLU B C 1
ATOM 847 O O . GLU B 1 23 ? -22.519 10.591 21.349 1.00 18.98 1126 GLU B O 1
ATOM 853 N N . ALA B 1 24 ? -24.365 10.040 20.178 1.00 15.91 1127 ALA B N 1
ATOM 854 C CA . ALA B 1 24 ? -23.594 9.847 18.954 1.00 16.80 1127 ALA B CA 1
ATOM 855 C C . ALA B 1 24 ? -23.016 11.167 18.469 1.00 17.97 1127 ALA B C 1
ATOM 856 O O . ALA B 1 24 ? -21.890 11.204 17.957 1.00 19.37 1127 ALA B O 1
ATOM 858 N N . ALA B 1 25 ? -23.756 12.264 18.645 1.00 16.68 1128 ALA B N 1
ATOM 859 C CA . ALA B 1 25 ? -23.244 13.576 18.260 1.00 17.30 1128 ALA B CA 1
ATOM 860 C C . ALA B 1 25 ? -22.057 13.976 19.127 1.00 18.68 1128 ALA B C 1
ATOM 861 O O . ALA B 1 25 ? -21.072 14.530 18.620 1.00 21.19 1128 ALA B O 1
ATOM 863 N N . ALA B 1 26 ? -22.123 13.691 20.431 1.00 18.95 1129 ALA B N 1
ATOM 864 C CA . ALA B 1 26 ? -20.996 14.013 21.307 1.00 20.95 1129 ALA B CA 1
ATOM 865 C C . ALA B 1 26 ? -19.753 13.226 20.908 1.00 22.89 1129 ALA B C 1
ATOM 866 O O . ALA B 1 26 ? -18.643 13.783 20.826 1.00 25.01 1129 ALA B O 1
ATOM 868 N N . ALA B 1 27 ? -19.917 11.922 20.660 1.00 21.87 1130 ALA B N 1
ATOM 869 C CA . ALA B 1 27 ? -18.763 11.110 20.280 1.00 24.01 1130 ALA B CA 1
ATOM 870 C C . ALA B 1 27 ? -18.203 11.552 18.934 1.00 22.90 1130 ALA B C 1
ATOM 871 O O . ALA B 1 27 ? -16.975 11.585 18.741 1.00 25.26 1130 ALA B O 1
ATOM 873 N N . HIS B 1 28 ? -19.081 11.915 17.996 1.00 20.79 1131 HIS B N 1
ATOM 874 C CA . HIS B 1 28 ? -18.614 12.370 16.691 1.00 20.59 1131 HIS B CA 1
ATOM 875 C C . HIS B 1 28 ? -17.843 13.677 16.804 1.00 24.00 1131 HIS B C 1
ATOM 876 O O . HIS B 1 28 ? -16.816 13.850 16.141 1.00 24.68 1131 HIS B O 1
ATOM 883 N N . ALA B 1 29 ? -18.312 14.606 17.639 1.00 24.46 1132 ALA B N 1
ATOM 884 C CA . ALA B 1 29 ? -17.592 15.866 17.817 1.00 28.87 1132 ALA B CA 1
ATOM 885 C C . ALA B 1 29 ? -16.207 15.627 18.394 1.00 27.78 1132 ALA B C 1
ATOM 886 O O . ALA B 1 29 ? -15.221 16.263 17.975 1.00 30.71 1132 ALA B O 1
ATOM 888 N N . GLN B 1 30 ? -16.102 14.700 19.347 1.00 28.35 1133 GLN B N 1
ATOM 889 C CA . GLN B 1 30 ? -14.786 14.403 19.907 1.00 31.05 1133 GLN B CA 1
ATOM 890 C C . GLN B 1 30 ? -13.842 13.855 18.839 1.00 29.89 1133 GLN B C 1
ATOM 891 O O . GLN B 1 30 ? -12.675 14.283 18.745 1.00 32.47 1133 GLN B O 1
ATOM 897 N N . GLU B 1 31 ? -14.333 12.924 18.014 1.00 28.69 1134 GLU B N 1
ATOM 898 C CA . GLU B 1 31 ? -13.485 12.331 16.979 1.00 27.04 1134 GLU B CA 1
ATOM 899 C C . GLU B 1 31 ? -13.073 13.354 15.924 1.00 25.49 1134 GLU B C 1
ATOM 900 O O . GLU B 1 31 ? -11.915 13.360 15.463 1.00 25.77 1134 GLU B O 1
ATOM 906 N N . VAL B 1 32 ? -14.005 14.218 15.522 1.00 25.50 1135 VAL B N 1
ATOM 907 C CA . VAL B 1 32 ? -13.709 15.250 14.533 1.00 26.98 1135 VAL B CA 1
ATOM 908 C C . VAL B 1 32 ? -12.637 16.191 15.058 1.00 28.09 1135 VAL B C 1
ATOM 909 O O . VAL B 1 32 ? -11.684 16.536 14.345 1.00 28.84 1135 VAL B O 1
ATOM 913 N N . ARG B 1 33 ? -12.780 16.635 16.310 1.00 29.83 1136 ARG B N 1
ATOM 914 C CA . ARG B 1 33 ? -11.768 17.524 16.873 1.00 31.55 1136 ARG B CA 1
ATOM 915 C C . ARG B 1 33 ? -10.413 16.836 16.941 1.00 30.33 1136 ARG B C 1
ATOM 916 O O . ARG B 1 33 ? -9.376 17.459 16.666 1.00 31.24 1136 ARG B O 1
ATOM 924 N N . ARG B 1 34 ? -10.395 15.552 17.309 1.00 30.81 1137 ARG B N 1
ATOM 925 C CA . ARG B 1 34 ? -9.127 14.828 17.371 1.00 31.34 1137 ARG B CA 1
ATOM 926 C C . ARG B 1 34 ? -8.445 14.795 16.003 1.00 29.40 1137 ARG B C 1
ATOM 927 O O . ARG B 1 34 ? -7.239 15.067 15.879 1.00 30.34 1137 ARG B O 1
ATOM 935 N N . LEU B 1 35 ? -9.214 14.485 14.958 1.00 26.08 1138 LEU B N 1
ATOM 936 C CA . LEU B 1 35 ? -8.640 14.393 13.615 1.00 25.33 1138 LEU B CA 1
ATOM 937 C C . LEU B 1 35 ? -8.199 15.758 13.099 1.00 24.94 1138 LEU B C 1
ATOM 938 O O . LEU B 1 35 ? -7.168 15.867 12.408 1.00 25.72 1138 LEU B O 1
ATOM 943 N N . GLN B 1 36 ? -8.953 16.811 13.429 1.00 26.89 1139 GLN B N 1
ATOM 944 C CA . GLN B 1 36 ? -8.598 18.163 13.001 1.00 28.75 1139 GLN B CA 1
ATOM 945 C C . GLN B 1 36 ? -7.297 18.622 13.644 1.00 29.96 1139 GLN B C 1
ATOM 946 O O . GLN B 1 36 ? -6.434 19.220 12.978 1.00 30.62 1139 GLN B O 1
ATOM 952 N N . GLU B 1 37 ? -7.128 18.345 14.935 1.00 30.32 1140 GLU B N 1
ATOM 953 C CA . GLU B 1 37 ? -5.883 18.743 15.577 1.00 32.30 1140 GLU B CA 1
ATOM 954 C C . GLU B 1 37 ? -4.722 17.899 15.069 1.00 30.91 1140 GLU B C 1
ATOM 955 O O . GLU B 1 37 ? -3.603 18.407 14.901 1.00 29.76 1140 GLU B O 1
ATOM 961 N N . GLN B 1 38 ? -4.973 16.617 14.785 1.00 29.79 1141 GLN B N 1
ATOM 962 C CA . GLN B 1 38 ? -3.937 15.786 14.180 1.00 28.65 1141 GLN B CA 1
ATOM 963 C C . GLN B 1 38 ? -3.446 16.380 12.864 1.00 26.78 1141 GLN B C 1
ATOM 964 O O . GLN B 1 38 ? -2.233 16.437 12.610 1.00 27.12 1141 GLN B O 1
ATOM 970 N N . ALA B 1 39 ? -4.372 16.834 12.020 1.00 24.95 1142 ALA B N 1
ATOM 971 C CA . ALA B 1 39 ? -3.982 17.436 10.749 1.00 25.37 1142 ALA B CA 1
ATOM 972 C C . ALA B 1 39 ? -3.183 18.715 10.970 1.00 27.36 1142 ALA B C 1
ATOM 973 O O . ALA B 1 39 ? -2.142 18.927 10.335 1.00 28.34 1142 ALA B O 1
ATOM 975 N N . ARG B 1 40 ? -3.665 19.593 11.855 1.00 30.35 1143 ARG B N 1
ATOM 976 C CA . ARG B 1 40 ? -2.949 20.843 12.103 1.00 30.52 1143 ARG B CA 1
ATOM 977 C C . ARG B 1 40 ? -1.523 20.572 12.577 1.00 30.26 1143 ARG B C 1
ATOM 978 O O . ARG B 1 40 ? -0.563 21.210 12.112 1.00 31.59 1143 ARG B O 1
ATOM 986 N N . ASP B 1 41 ? -1.355 19.577 13.452 1.00 28.53 1144 ASP B N 1
ATOM 987 C CA . ASP B 1 41 ? -0.031 19.284 13.997 1.00 30.18 1144 ASP B CA 1
ATOM 988 C C . ASP B 1 41 ? 0.880 18.617 12.970 1.00 28.74 1144 ASP B C 1
ATOM 989 O O . ASP B 1 41 ? 2.081 18.915 12.919 1.00 28.65 1144 ASP B O 1
ATOM 994 N N . LEU B 1 42 ? 0.346 17.692 12.165 1.00 26.90 1145 LEU B N 1
ATOM 995 C CA . LEU B 1 42 ? 1.161 17.104 11.101 1.00 24.16 1145 LEU B CA 1
ATOM 996 C C . LEU B 1 42 ? 1.605 18.168 10.111 1.00 24.22 1145 LEU B C 1
ATOM 997 O O . LEU B 1 42 ? 2.745 18.134 9.621 1.00 22.91 1145 LEU B O 1
ATOM 1002 N N . GLY B 1 43 ? 0.727 19.128 9.813 1.00 27.55 1146 GLY B N 1
ATOM 1003 C CA . GLY B 1 43 ? 1.103 20.214 8.925 1.00 29.04 1146 GLY B CA 1
ATOM 1004 C C . GLY B 1 43 ? 2.190 21.086 9.516 1.00 30.87 1146 GLY B C 1
ATOM 1005 O O . GLY B 1 43 ? 3.099 21.531 8.806 1.00 31.16 1146 GLY B O 1
ATOM 1006 N N . LYS B 1 44 ? 2.130 21.323 10.828 1.00 31.32 1147 LYS B N 1
ATOM 1007 C CA . LYS B 1 44 ? 3.190 22.097 11.467 1.00 31.81 1147 LYS B CA 1
ATOM 1008 C C . LYS B 1 44 ? 4.520 21.341 11.454 1.00 30.59 1147 LYS B C 1
ATOM 1009 O O . LYS B 1 44 ? 5.568 21.931 11.149 1.00 30.28 1147 LYS B O 1
ATOM 1015 N N . GLN B 1 45 ? 4.500 20.040 11.784 1.00 28.65 1148 GLN B N 1
ATOM 1016 C CA . GLN B 1 45 ? 5.720 19.233 11.695 1.00 25.92 1148 GLN B CA 1
ATOM 1017 C C . GLN B 1 45 ? 6.288 19.262 10.289 1.00 24.85 1148 GLN B C 1
ATOM 1018 O O . GLN B 1 45 ? 7.510 19.376 10.105 1.00 23.66 1148 GLN B O 1
ATOM 1024 N N . ARG B 1 46 ? 5.418 19.156 9.286 1.00 22.63 1149 ARG B N 1
ATOM 1025 C CA . ARG B 1 46 ? 5.863 19.191 7.899 1.00 21.69 1149 ARG B CA 1
ATOM 1026 C C . ARG B 1 46 ? 6.545 20.508 7.568 1.00 25.09 1149 ARG B C 1
ATOM 1027 O O . ARG B 1 46 ? 7.649 20.520 7.018 1.00 25.74 1149 ARG B O 1
ATOM 1035 N N . ASP B 1 47 ? 5.890 21.632 7.872 1.00 28.31 1150 ASP B N 1
ATOM 1036 C CA . ASP B 1 47 ? 6.451 22.932 7.511 1.00 28.46 1150 ASP B CA 1
ATOM 1037 C C . ASP B 1 47 ? 7.784 23.174 8.227 1.00 29.62 1150 ASP B C 1
ATOM 1038 O O . ASP B 1 47 ? 8.738 23.720 7.641 1.00 29.87 1150 ASP B O 1
ATOM 1043 N N . SER B 1 48 ? 7.881 22.725 9.479 1.00 27.25 1151 SER B N 1
ATOM 1044 C CA . SER B 1 48 ? 9.115 22.857 10.242 1.00 28.89 1151 SER B CA 1
ATOM 1045 C C . SER B 1 48 ? 10.251 22.069 9.597 1.00 25.68 1151 SER B C 1
ATOM 1046 O O . SER B 1 48 ? 11.373 22.582 9.412 1.00 25.15 1151 SER B O 1
ATOM 1049 N N . CYS B 1 49 ? 9.981 20.806 9.256 1.00 23.32 1152 CYS B N 1
ATOM 1050 C CA . CYS B 1 49 ? 10.985 20.006 8.569 1.00 20.67 1152 CYS B CA 1
ATOM 1051 C C . CYS B 1 49 ? 11.374 20.644 7.242 1.00 20.25 1152 CYS B C 1
ATOM 1052 O O . CYS B 1 49 ? 12.545 20.599 6.845 1.00 19.83 1152 CYS B O 1
ATOM 1055 N N . LEU B 1 50 ? 10.413 21.222 6.526 1.00 22.20 1153 LEU B N 1
ATOM 1056 C CA . LEU B 1 50 ? 10.726 21.881 5.259 1.00 24.51 1153 LEU B CA 1
ATOM 1057 C C . LEU B 1 50 ? 11.750 22.994 5.454 1.00 24.81 1153 LEU B C 1
ATOM 1058 O O . LEU B 1 50 ? 12.694 23.140 4.657 1.00 22.73 1153 LEU B O 1
ATOM 1063 N N . ARG B 1 51 ? 11.591 23.744 6.549 1.00 27.06 1154 ARG B N 1
ATOM 1064 C CA . ARG B 1 51 ? 12.526 24.850 6.890 1.00 28.52 1154 ARG B CA 1
ATOM 1065 C C . ARG B 1 51 ? 13.919 24.262 7.151 1.00 24.00 1154 ARG B C 1
ATOM 1066 O O . ARG B 1 51 ? 14.900 24.806 6.607 1.00 23.91 1154 ARG B O 1
ATOM 1074 N N . GLU B 1 52 ? 13.991 23.195 7.955 1.00 24.29 1155 GLU B N 1
ATOM 1075 C CA . GLU B 1 52 ? 15.263 22.542 8.269 1.00 23.74 1155 GLU B CA 1
ATOM 1076 C C . GLU B 1 52 ? 15.931 22.023 7.000 1.00 19.61 1155 GLU B C 1
ATOM 1077 O O . GLU B 1 52 ? 17.145 22.186 6.806 1.00 18.36 1155 GLU B O 1
ATOM 1083 N N . ALA B 1 53 ? 15.143 21.418 6.113 1.00 18.37 1156 ALA B N 1
ATOM 1084 C CA . ALA B 1 53 ? 15.694 20.846 4.894 1.00 17.67 1156 ALA B CA 1
ATOM 1085 C C . ALA B 1 53 ? 16.253 21.930 3.983 1.00 17.58 1156 ALA B C 1
ATOM 1086 O O . ALA B 1 53 ? 17.292 21.722 3.341 1.00 16.69 1156 ALA B O 1
ATOM 1088 N N . GLU B 1 54 ? 15.601 23.098 3.934 1.00 19.38 1157 GLU B N 1
ATOM 1089 C CA . GLU B 1 54 ? 16.136 24.218 3.163 1.00 19.77 1157 GLU B CA 1
ATOM 1090 C C . GLU B 1 54 ? 17.518 24.618 3.666 1.00 17.48 1157 GLU B C 1
ATOM 1091 O O . GLU B 1 54 ? 18.440 24.860 2.867 1.00 17.68 1157 GLU B O 1
ATOM 1097 N N . GLU B 1 55 ? 17.685 24.686 4.992 1.00 18.13 1158 GLU B N 1
ATOM 1098 C CA . GLU B 1 55 ? 18.996 25.064 5.527 1.00 17.69 1158 GLU B CA 1
ATOM 1099 C C . GLU B 1 55 ? 20.043 23.993 5.235 1.00 15.18 1158 GLU B C 1
ATOM 1100 O O . GLU B 1 55 ? 21.197 24.315 4.898 1.00 16.00 1158 GLU B O 1
ATOM 1106 N N . LEU B 1 56 ? 19.655 22.718 5.340 1.00 14.83 1159 LEU B N 1
ATOM 1107 C CA . LEU B 1 56 ? 20.586 21.639 5.035 1.00 14.06 1159 LEU B CA 1
ATOM 1108 C C . LEU B 1 56 ? 20.982 21.662 3.566 1.00 13.79 1159 LEU B C 1
ATOM 1109 O O . LEU B 1 56 ? 22.149 21.433 3.228 1.00 13.50 1159 LEU B O 1
ATOM 1114 N N . ARG B 1 57 ? 20.037 21.975 2.678 1.00 14.21 1160 ARG B N 1
ATOM 1115 C CA . ARG B 1 57 ? 20.352 22.039 1.254 1.00 15.56 1160 ARG B CA 1
ATOM 1116 C C . ARG B 1 57 ? 21.326 23.166 0.971 1.00 15.49 1160 ARG B C 1
ATOM 1117 O O . ARG B 1 57 ? 22.223 23.023 0.133 1.00 15.87 1160 ARG B O 1
ATOM 1125 N N . THR B 1 58 ? 21.155 24.301 1.647 1.00 15.48 1161 THR B N 1
ATOM 1126 C CA . THR B 1 58 ? 22.107 25.396 1.483 1.00 15.29 1161 THR B CA 1
ATOM 1127 C C . THR B 1 58 ? 23.513 24.947 1.872 1.00 14.49 1161 THR B C 1
ATOM 1128 O O . THR B 1 58 ? 24.500 25.146 1.124 1.00 15.06 1161 THR B O 1
ATOM 1132 N N . GLN B 1 59 ? 23.617 24.320 3.047 1.00 14.35 1162 GLN B N 1
ATOM 1133 C CA A GLN B 1 59 ? 24.916 23.853 3.514 0.80 15.31 1162 GLN B CA 1
ATOM 1134 C CA B GLN B 1 59 ? 25.016 23.853 3.514 0.20 15.31 1162 GLN B CA 1
ATOM 1135 C C . GLN B 1 59 ? 25.501 22.808 2.575 1.00 13.12 1162 GLN B C 1
ATOM 1136 O O . GLN B 1 59 ? 26.716 22.790 2.333 1.00 13.14 1162 GLN B O 1
ATOM 1147 N N . LEU B 1 60 ? 24.655 21.939 2.021 1.00 12.63 1163 LEU B N 1
ATOM 1148 C CA . LEU B 1 60 ? 25.161 20.907 1.128 1.00 14.16 1163 LEU B CA 1
ATOM 1149 C C . LEU B 1 60 ? 25.668 21.512 -0.179 1.00 13.10 1163 LEU B C 1
ATOM 1150 O O . LEU B 1 60 ? 26.705 21.092 -0.699 1.00 13.82 1163 LEU B O 1
ATOM 1155 N N . ARG B 1 61 ? 24.975 22.511 -0.719 1.00 13.03 1164 ARG B N 1
ATOM 1156 C CA . ARG B 1 61 ? 25.465 23.161 -1.935 1.00 13.58 1164 ARG B CA 1
ATOM 1157 C C . ARG B 1 61 ? 26.861 23.733 -1.715 1.00 12.77 1164 ARG B C 1
ATOM 1158 O O . ARG B 1 61 ? 27.769 23.560 -2.551 1.00 15.03 1164 ARG B O 1
ATOM 1166 N N . LEU B 1 62 ? 27.046 24.415 -0.580 1.00 12.44 1165 LEU B N 1
ATOM 1167 C CA . LEU B 1 62 ? 28.343 25.029 -0.307 1.00 12.51 1165 LEU B CA 1
ATOM 1168 C C . LEU B 1 62 ? 29.410 23.961 -0.088 1.00 13.00 1165 LEU B C 1
ATOM 1169 O O . LEU B 1 62 ? 30.554 24.095 -0.554 1.00 12.89 1165 LEU B O 1
ATOM 1174 N N . LEU B 1 63 ? 29.046 22.878 0.596 1.00 12.17 1166 LEU B N 1
ATOM 1175 C CA . LEU B 1 63 ? 30.018 21.834 0.897 1.00 12.65 1166 LEU B CA 1
ATOM 1176 C C . LEU B 1 63 ? 30.419 21.072 -0.360 1.00 12.90 1166 LEU B C 1
ATOM 1177 O O . LEU B 1 63 ? 31.601 20.744 -0.537 1.00 12.81 1166 LEU B O 1
ATOM 1182 N N . GLU B 1 64 ? 29.429 20.775 -1.170 1.00 13.50 1167 GLU B N 1
ATOM 1183 C CA A GLU B 1 64 ? 29.730 20.116 -2.470 0.35 14.71 1167 GLU B CA 1
ATOM 1184 C CA B GLU B 1 64 ? 29.721 20.116 -2.475 0.65 14.71 1167 GLU B CA 1
ATOM 1185 C C . GLU B 1 64 ? 30.745 20.918 -3.354 1.00 13.15 1167 GLU B C 1
ATOM 1186 O O . GLU B 1 64 ? 31.769 20.445 -4.021 1.00 13.39 1167 GLU B O 1
ATOM 1197 N N . ASP B 1 65 ? 30.504 22.260 -3.343 1.00 13.26 1168 ASP B N 1
ATOM 1198 C CA . ASP B 1 65 ? 31.378 23.150 -4.093 1.00 13.04 1168 ASP B CA 1
ATOM 1199 C C . ASP B 1 65 ? 32.797 23.143 -3.521 1.00 11.69 1168 ASP B C 1
ATOM 1200 O O . ASP B 1 65 ? 33.783 23.038 -4.271 1.00 12.62 1168 ASP B O 1
ATOM 1205 N N . ALA B 1 66 ? 32.912 23.212 -2.192 1.00 11.98 1169 ALA B N 1
ATOM 1206 C CA . ALA B 1 66 ? 34.226 23.196 -1.546 1.00 11.95 1169 ALA B CA 1
ATOM 1207 C C . ALA B 1 66 ? 34.961 21.879 -1.791 1.00 11.53 1169 ALA B C 1
ATOM 1208 O O . ALA B 1 66 ? 36.165 21.861 -2.103 1.00 12.41 1169 ALA B O 1
ATOM 1210 N N . ARG B 1 67 ? 34.252 20.758 -1.629 1.00 12.18 1170 ARG B N 1
ATOM 1211 C CA . ARG B 1 67 ? 34.848 19.452 -1.884 1.00 11.75 1170 ARG B CA 1
ATOM 1212 C C . ARG B 1 67 ? 35.347 19.368 -3.318 1.00 11.26 1170 ARG B C 1
ATOM 1213 O O . ARG B 1 67 ? 36.476 18.924 -3.580 1.00 12.08 1170 ARG B O 1
ATOM 1221 N N . ASP B 1 68 ? 34.528 19.809 -4.267 1.00 11.82 1171 ASP B N 1
ATOM 1222 C CA . ASP B 1 68 ? 34.921 19.740 -5.664 1.00 12.27 1171 ASP B CA 1
ATOM 1223 C C . ASP B 1 68 ? 36.176 20.560 -5.937 1.00 11.41 1171 ASP B C 1
ATOM 1224 O O . ASP B 1 68 ? 37.060 20.122 -6.688 1.00 11.89 1171 ASP B O 1
ATOM 1229 N N . GLY B 1 69 ? 36.274 21.751 -5.341 1.00 12.09 1172 GLY B N 1
ATOM 1230 C CA . GLY B 1 69 ? 37.459 22.571 -5.557 1.00 11.38 1172 GLY B CA 1
ATOM 1231 C C . GLY B 1 69 ? 38.716 21.945 -4.982 1.00 10.18 1172 GLY B C 1
ATOM 1232 O O . GLY B 1 69 ? 39.799 22.018 -5.589 1.00 10.99 1172 GLY B O 1
ATOM 1233 N N . LEU B 1 70 ? 38.599 21.319 -3.811 1.00 10.80 1173 LEU B N 1
ATOM 1234 C CA . LEU B 1 70 ? 39.777 20.674 -3.233 1.00 10.88 1173 LEU B CA 1
ATOM 1235 C C . LEU B 1 70 ? 40.200 19.460 -4.055 1.00 11.18 1173 LEU B C 1
ATOM 1236 O O . LEU B 1 70 ? 41.395 19.188 -4.199 1.00 12.08 1173 LEU B O 1
ATOM 1241 N N . ARG B 1 71 ? 39.227 18.710 -4.589 1.00 11.99 1174 ARG B N 1
ATOM 1242 C CA . ARG B 1 71 ? 39.527 17.615 -5.510 1.00 12.29 1174 ARG B CA 1
ATOM 1243 C C . ARG B 1 71 ? 40.308 18.126 -6.722 1.00 12.68 1174 ARG B C 1
ATOM 1244 O O . ARG B 1 71 ? 41.363 17.579 -7.087 1.00 13.49 1174 ARG B O 1
ATOM 1252 N N . ARG B 1 72 ? 39.820 19.213 -7.325 1.00 11.83 1175 ARG B N 1
ATOM 1253 C CA . ARG B 1 72 ? 40.502 19.834 -8.457 1.00 12.68 1175 ARG B CA 1
ATOM 1254 C C . ARG B 1 72 ? 41.928 20.221 -8.097 1.00 12.47 1175 ARG B C 1
ATOM 1255 O O . ARG B 1 72 ? 42.882 19.938 -8.844 1.00 14.53 1175 ARG B O 1
ATOM 1263 N N . GLU B 1 73 ? 42.086 20.921 -6.973 1.00 12.48 1176 GLU B N 1
ATOM 1264 C CA . GLU B 1 73 ? 43.406 21.439 -6.628 1.00 12.30 1176 GLU B CA 1
ATOM 1265 C C . GLU B 1 73 ? 44.373 20.318 -6.261 1.00 12.81 1176 GLU B C 1
ATOM 1266 O O . GLU B 1 73 ? 45.569 20.409 -6.572 1.00 13.02 1176 GLU B O 1
ATOM 1272 N N . LEU B 1 74 ? 43.891 19.252 -5.621 1.00 12.15 1177 LEU B N 1
ATOM 1273 C CA . LEU B 1 74 ? 44.760 18.107 -5.374 1.00 12.04 1177 LEU B CA 1
ATOM 1274 C C . LEU B 1 74 ? 45.255 17.513 -6.680 1.00 13.25 1177 LEU B C 1
ATOM 1275 O O . LEU B 1 74 ? 46.443 17.191 -6.812 1.00 14.44 1177 LEU B O 1
ATOM 1280 N N . LEU B 1 75 ? 44.368 17.365 -7.665 1.00 14.53 1178 LEU B N 1
ATOM 1281 C CA . LEU B 1 75 ? 44.812 16.785 -8.931 1.00 16.14 1178 LEU B CA 1
ATOM 1282 C C . LEU B 1 75 ? 45.860 17.678 -9.612 1.00 16.39 1178 LEU B C 1
ATOM 1283 O O . LEU B 1 75 ? 46.852 17.179 -10.175 1.00 17.56 1178 LEU B O 1
ATOM 1288 N N . GLU B 1 76 ? 45.688 19.004 -9.527 1.00 16.29 1179 GLU B N 1
ATOM 1289 C CA . GLU B 1 76 ? 46.692 19.908 -10.097 1.00 16.57 1179 GLU B CA 1
ATOM 1290 C C . GLU B 1 76 ? 48.026 19.822 -9.354 1.00 16.34 1179 GLU B C 1
ATOM 1291 O O . GLU B 1 76 ? 49.108 19.854 -9.977 1.00 18.05 1179 GLU B O 1
ATOM 1297 N N . ALA B 1 77 ? 47.979 19.756 -8.021 1.00 14.11 1180 ALA B N 1
ATOM 1298 C CA . ALA B 1 77 ? 49.211 19.590 -7.249 1.00 14.22 1180 ALA B CA 1
ATOM 1299 C C . ALA B 1 77 ? 49.913 18.286 -7.611 1.00 15.29 1180 ALA B C 1
ATOM 1300 O O . ALA B 1 77 ? 51.148 18.229 -7.694 1.00 17.30 1180 ALA B O 1
ATOM 1302 N N . GLN B 1 78 ? 49.144 17.220 -7.826 1.00 16.60 1181 GLN B N 1
ATOM 1303 C CA . GLN B 1 78 ? 49.758 15.956 -8.221 1.00 16.25 1181 GLN B CA 1
ATOM 1304 C C . GLN B 1 78 ? 50.374 16.051 -9.611 1.00 18.70 1181 GLN B C 1
ATOM 1305 O O . GLN B 1 78 ? 51.428 15.445 -9.865 1.00 20.14 1181 GLN B O 1
ATOM 1311 N N . ARG B 1 79 ? 49.757 16.822 -10.509 1.00 18.71 1182 ARG B N 1
ATOM 1312 C CA . ARG B 1 79 ? 50.380 17.080 -11.804 1.00 19.50 1182 ARG B CA 1
ATOM 1313 C C . ARG B 1 79 ? 51.747 17.725 -11.624 1.00 20.59 1182 ARG B C 1
ATOM 1314 O O . ARG B 1 79 ? 52.735 17.284 -12.219 1.00 22.98 1182 ARG B O 1
ATOM 1322 N N . LYS B 1 80 ? 51.822 18.766 -10.788 1.00 19.85 1183 LYS B N 1
ATOM 1323 C CA . LYS B 1 80 ? 53.109 19.432 -10.569 1.00 19.93 1183 LYS B CA 1
ATOM 1324 C C . LYS B 1 80 ? 54.145 18.474 -10.002 1.00 22.51 1183 LYS B C 1
ATOM 1325 O O . LYS B 1 80 ? 55.338 18.567 -10.332 1.00 24.41 1183 LYS B O 1
ATOM 1331 N N . LEU B 1 81 ? 53.720 17.578 -9.107 1.00 22.82 1184 LEU B N 1
ATOM 1332 C CA . LEU B 1 81 ? 54.652 16.591 -8.565 1.00 26.31 1184 LEU B CA 1
ATOM 1333 C C . LEU B 1 81 ? 55.197 15.685 -9.661 1.00 29.52 1184 LEU B C 1
ATOM 1334 O O . LEU B 1 81 ? 56.391 15.356 -9.664 1.00 33.32 1184 LEU B O 1
ATOM 1339 N N . ARG B 1 82 ? 54.342 15.275 -10.605 1.00 26.19 1185 ARG B N 1
ATOM 1340 C CA . ARG B 1 82 ? 54.821 14.431 -11.700 1.00 31.57 1185 ARG B CA 1
ATOM 1341 C C . A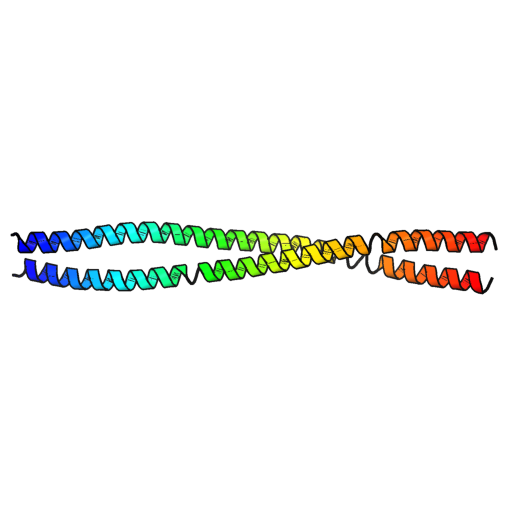RG B 1 82 ? 55.803 15.175 -12.594 1.00 32.63 1185 ARG B C 1
ATOM 1342 O O . ARG B 1 82 ? 56.843 14.627 -12.971 1.00 35.42 1185 ARG B O 1
ATOM 1350 N N . GLU B 1 83 ? 55.479 16.414 -12.967 1.00 33.36 1186 GLU B N 1
ATOM 1351 C CA . GLU B 1 83 ? 56.353 17.166 -13.861 1.00 33.37 1186 GLU B CA 1
ATOM 1352 C C . GLU B 1 83 ? 57.681 17.526 -13.205 1.00 36.09 1186 GLU B C 1
ATOM 1353 O O . GLU B 1 83 ? 58.667 17.738 -13.917 1.00 39.32 1186 GLU B O 1
ATOM 1359 N N . SER B 1 84 ? 57.728 17.595 -11.878 1.00 35.65 1187 SER B N 1
ATOM 1360 C CA . SER B 1 84 ? 58.933 18.003 -11.166 1.00 35.37 1187 SER B CA 1
ATOM 1361 C C . SER B 1 84 ? 60.077 17.029 -11.420 1.00 38.47 1187 SER B C 1
ATOM 1362 O O . SER B 1 84 ? 61.241 17.394 -11.274 1.00 40.79 1187 SER B O 1
#

B-factor: mean 23.97, std 11.59, range [10.03, 202.17]

Foldseek 3Di:
DVVVVVVVVVVVVVVVVVVVVVVVVVVVVVVVVVVVVVVVVVVVVVVVVVVVVVVVVVVVVVVVVVVVVVVVVVVVVVVVD/DVVVVVVVVVVVVVVVVVVVVVVVVVVVVVVVVVVVVVVVVVVVVVVVVVVVVVVVVVVVVVVVVVVVVVVVVVVVVVVVD

Solvent-accessible surface area: 12023 Å² total

Radius of gyration: 34.92 Å; Cα contacts (8 Å, |Δi|>4): 100; chains: 2; bounding box: 117×24×41 Å

Secondary structure (DSSP, 8-state):
-HHHHHHHHHHHHHHHHHHHHHHHHHHHHHHHHHHHHHHHHHHHHHHHHHHHHHHHHHHHHHHHHHHHHHHHHHHHHHHH-/-HHHHHHHHHHHHHHHHHHHHHHHHHHHHHHHHHHHHHHHHHHHHHHHHHHHHHHHHHHHHHHHHHHHHHHHHHHHHHHH-